Protein AF-A0A9E6CMD6-F1 (afdb_monomer_lite)

Foldseek 3Di:
DQQVVNVVCVLVVQPLVDLPQVRLVVLLVSLVDPVNVVNCVVCVVCLQVSLQSNLSSLVSNLLVCLQVVHLSLVSLVRSLVSVVSHPPPPCVLVNLLSQLVNCLSVLVLVSLVVSLVVRPPPLSNQLSVLSNVVCVVPVHDDSVVSNVVD

pLDDT: mean 83.86, std 14.95, range [46.28, 98.19]

Structure (mmCIF, N/CA/C/O backbone):
data_AF-A0A9E6CMD6-F1
#
_entry.id   AF-A0A9E6CMD6-F1
#
loop_
_atom_site.group_PDB
_atom_site.id
_atom_site.type_symbol
_atom_site.label_atom_id
_atom_site.label_alt_id
_atom_site.label_comp_id
_atom_site.label_asym_id
_atom_site.label_entity_id
_atom_site.label_seq_id
_atom_site.pdbx_PDB_ins_code
_atom_site.Cartn_x
_atom_site.Cartn_y
_atom_site.Cartn_z
_atom_site.occupancy
_atom_site.B_iso_or_equiv
_atom_site.auth_seq_id
_atom_site.auth_comp_id
_atom_site.auth_asym_id
_atom_site.auth_atom_id
_atom_site.pdbx_PDB_model_num
ATOM 1 N N . MET A 1 1 ? 22.530 8.173 -22.043 1.00 46.28 1 MET A N 1
ATOM 2 C CA . MET A 1 1 ? 21.559 7.075 -22.206 1.00 46.28 1 MET A CA 1
ATOM 3 C C . MET A 1 1 ? 21.656 6.329 -20.894 1.00 46.28 1 MET A C 1
ATOM 5 O O . MET A 1 1 ? 22.757 5.890 -20.611 1.00 46.28 1 MET A O 1
ATOM 9 N N . ILE A 1 2 ? 20.627 6.372 -20.044 1.00 48.72 2 ILE A N 1
ATOM 10 C CA . ILE A 1 2 ? 20.671 5.665 -18.755 1.00 48.72 2 ILE A CA 1
ATOM 11 C C . ILE A 1 2 ? 20.508 4.181 -19.099 1.00 48.72 2 ILE A C 1
ATOM 13 O O . ILE A 1 2 ? 19.522 3.822 -19.742 1.00 48.72 2 ILE A O 1
ATOM 17 N N . ASP A 1 3 ? 21.514 3.367 -18.791 1.00 55.25 3 ASP A N 1
ATOM 18 C CA . ASP A 1 3 ? 21.462 1.903 -18.929 1.00 55.25 3 ASP A CA 1
ATOM 19 C C . ASP A 1 3 ? 20.445 1.345 -17.912 1.00 55.25 3 ASP A C 1
ATOM 21 O O . ASP A 1 3 ? 20.311 1.889 -16.817 1.00 55.25 3 ASP A O 1
ATOM 25 N N . ALA A 1 4 ? 19.732 0.266 -18.241 1.00 52.03 4 ALA A N 1
ATOM 26 C CA . ALA A 1 4 ? 18.812 -0.432 -17.339 1.00 52.03 4 ALA A CA 1
ATOM 27 C C . ALA A 1 4 ? 19.456 -0.790 -15.982 1.00 52.03 4 ALA A C 1
ATOM 29 O O . ALA A 1 4 ? 18.789 -0.751 -14.950 1.00 52.03 4 ALA A O 1
ATOM 30 N N . ARG A 1 5 ? 20.770 -1.060 -15.954 1.00 50.34 5 ARG A N 1
ATOM 31 C CA . ARG A 1 5 ? 21.523 -1.269 -14.700 1.00 50.34 5 ARG A CA 1
ATOM 32 C C . ARG A 1 5 ? 21.722 0.006 -13.890 1.00 50.34 5 ARG A C 1
ATOM 34 O O . ARG A 1 5 ? 21.681 -0.034 -12.668 1.00 50.34 5 ARG A O 1
ATOM 41 N N . GLU A 1 6 ? 21.936 1.129 -14.564 1.00 56.19 6 GLU A N 1
ATOM 42 C CA . GLU A 1 6 ? 22.055 2.442 -13.931 1.00 56.19 6 GLU A CA 1
ATOM 43 C C . GLU A 1 6 ? 20.677 2.894 -13.405 1.00 56.19 6 GLU A C 1
ATOM 45 O O . GLU A 1 6 ? 20.582 3.443 -12.312 1.00 56.19 6 GLU A O 1
ATOM 50 N N . PHE A 1 7 ? 19.597 2.548 -14.116 1.00 59.50 7 PHE A N 1
ATOM 51 C CA . PHE A 1 7 ? 18.202 2.716 -13.695 1.00 59.50 7 PHE A CA 1
ATOM 52 C C . PHE A 1 7 ? 17.863 1.914 -12.430 1.00 59.50 7 PHE A C 1
ATOM 54 O O . PHE A 1 7 ? 17.433 2.516 -11.449 1.00 59.50 7 PHE A O 1
ATOM 61 N N . LEU A 1 8 ? 18.122 0.600 -12.409 1.00 57.03 8 LEU A N 1
ATOM 62 C CA . LEU A 1 8 ? 17.928 -0.220 -11.207 1.00 57.03 8 LEU A CA 1
ATOM 63 C C . LEU A 1 8 ? 18.834 0.238 -10.066 1.00 57.03 8 LEU A C 1
ATOM 65 O O . LEU A 1 8 ? 18.392 0.273 -8.934 1.00 57.03 8 LEU A O 1
ATOM 69 N N . SER A 1 9 ? 20.054 0.705 -10.351 1.00 55.38 9 SER A N 1
ATOM 70 C CA . SER A 1 9 ? 20.913 1.272 -9.308 1.00 55.38 9 SER A CA 1
ATOM 71 C C . SER A 1 9 ? 20.381 2.583 -8.729 1.00 55.38 9 SER A C 1
ATOM 73 O O . SER A 1 9 ? 20.653 2.867 -7.576 1.00 55.38 9 SER A O 1
ATOM 75 N N . VAL A 1 10 ? 19.624 3.387 -9.485 1.00 53.81 10 VAL A N 1
ATOM 76 C CA . VAL A 1 10 ? 18.964 4.600 -8.966 1.00 53.81 10 VAL A CA 1
ATOM 77 C C . VAL A 1 10 ? 17.711 4.237 -8.171 1.00 53.81 10 VAL A C 1
ATOM 79 O O . VAL A 1 10 ? 17.443 4.880 -7.163 1.00 53.81 10 VAL A O 1
ATOM 82 N N . VAL A 1 11 ? 16.984 3.202 -8.595 1.00 52.88 11 VAL A N 1
ATOM 83 C CA . VAL A 1 11 ? 15.834 2.621 -7.882 1.00 52.88 11 VAL A CA 1
ATOM 84 C C . VAL A 1 11 ? 16.278 1.928 -6.580 1.00 52.88 11 VAL A C 1
ATOM 86 O O . VAL A 1 11 ? 15.617 2.088 -5.567 1.00 52.88 11 VAL A O 1
ATOM 89 N N . ASP A 1 12 ? 17.424 1.246 -6.570 1.00 54.47 12 ASP A N 1
ATOM 90 C CA . ASP A 1 12 ? 18.014 0.598 -5.388 1.00 54.47 12 ASP A CA 1
ATOM 91 C C . ASP A 1 12 ? 18.768 1.586 -4.479 1.00 54.47 12 ASP A C 1
ATOM 93 O O . ASP A 1 12 ? 18.795 1.407 -3.262 1.00 54.47 12 ASP A O 1
ATOM 97 N N . ALA A 1 13 ? 19.429 2.611 -5.041 1.00 48.00 13 ALA A N 1
ATOM 98 C CA . ALA A 1 13 ? 20.210 3.590 -4.269 1.00 48.00 13 ALA A CA 1
ATOM 99 C C . ALA A 1 13 ? 19.372 4.751 -3.727 1.00 48.00 13 ALA A C 1
ATOM 101 O O . ALA A 1 13 ? 19.800 5.418 -2.784 1.00 48.00 13 ALA A O 1
ATOM 102 N N . GLN A 1 14 ? 18.205 5.026 -4.311 1.00 50.31 14 GLN A N 1
ATOM 103 C CA . GLN A 1 14 ? 17.169 5.765 -3.604 1.00 50.31 14 GLN A CA 1
ATOM 104 C C . GLN A 1 14 ? 16.533 4.759 -2.661 1.00 50.31 14 GLN A C 1
ATOM 106 O O . GLN A 1 14 ? 16.028 3.743 -3.107 1.00 50.31 14 GLN A O 1
ATOM 111 N N . GLU A 1 15 ? 16.600 4.995 -1.358 1.00 49.00 15 GLU A N 1
ATOM 112 C CA . GLU A 1 15 ? 15.961 4.139 -0.366 1.00 49.00 15 GLU A CA 1
ATOM 113 C C . GLU A 1 15 ? 14.436 4.162 -0.597 1.00 49.00 15 GLU A C 1
ATOM 115 O O . GLU A 1 15 ? 13.708 4.922 0.029 1.00 49.00 15 GLU A O 1
ATOM 120 N N . ILE A 1 16 ? 13.913 3.356 -1.530 1.00 52.09 16 ILE A N 1
ATOM 121 C CA . ILE A 1 16 ? 12.465 3.224 -1.789 1.00 52.09 16 ILE A CA 1
ATOM 122 C C . ILE A 1 16 ? 11.771 2.633 -0.552 1.00 52.09 16 ILE A C 1
ATOM 124 O O . ILE A 1 16 ? 10.575 2.831 -0.343 1.00 52.09 16 ILE A O 1
ATOM 128 N N . SER A 1 17 ? 12.545 1.970 0.312 1.00 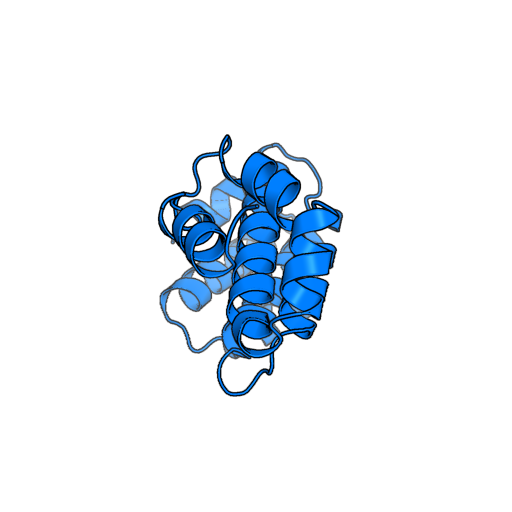48.09 17 SER A N 1
ATOM 129 C CA . SER A 1 17 ? 12.136 1.540 1.644 1.00 48.09 17 SER A CA 1
ATOM 130 C C . SER A 1 17 ? 12.091 2.659 2.688 1.00 48.09 17 SER A C 1
ATOM 132 O O 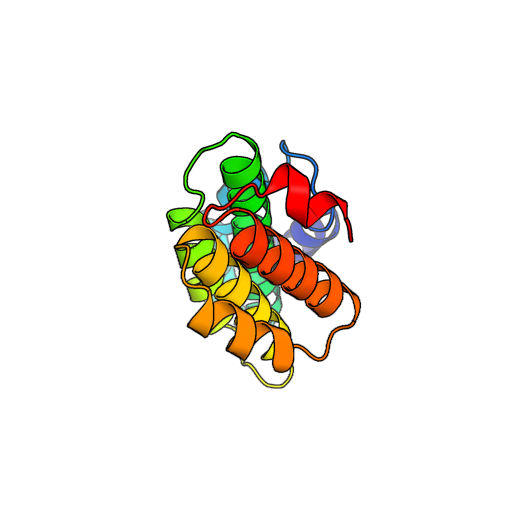. SER A 1 17 ? 11.597 2.393 3.783 1.00 48.09 17 SER A O 1
ATOM 134 N N . ASP A 1 18 ? 12.621 3.856 2.412 1.00 49.22 18 ASP A N 1
ATOM 135 C CA . ASP A 1 18 ? 12.544 4.979 3.343 1.00 49.22 18 ASP A CA 1
ATOM 136 C C . ASP A 1 18 ? 11.164 5.653 3.218 1.00 49.22 18 ASP A C 1
ATOM 138 O O . ASP A 1 18 ? 10.826 6.210 2.166 1.00 49.22 18 ASP A O 1
ATOM 142 N N . PRO A 1 19 ? 10.325 5.596 4.269 1.00 51.34 19 PRO A N 1
ATOM 143 C CA . PRO A 1 19 ? 9.022 6.248 4.286 1.00 51.34 19 PRO A CA 1
ATOM 144 C C . PRO A 1 19 ? 9.116 7.782 4.335 1.00 51.34 19 PRO A C 1
ATOM 146 O O . PRO A 1 19 ? 8.080 8.446 4.460 1.00 51.34 19 PRO A O 1
ATOM 149 N N . GLU A 1 20 ? 10.315 8.377 4.283 1.00 58.50 20 GLU A N 1
ATOM 150 C CA . GLU A 1 20 ? 10.465 9.825 4.222 1.00 58.50 20 GLU A CA 1
ATOM 151 C C . GLU A 1 20 ? 9.638 10.438 3.079 1.00 58.50 20 GLU A C 1
ATOM 153 O O . GLU A 1 20 ? 9.869 10.242 1.883 1.00 58.50 20 GLU A O 1
ATOM 158 N N . ARG A 1 21 ? 8.671 11.266 3.498 1.00 53.94 21 ARG A N 1
ATOM 159 C CA . ARG A 1 21 ? 7.627 11.932 2.697 1.00 53.94 21 ARG A CA 1
ATOM 160 C C . ARG A 1 21 ? 8.118 12.556 1.387 1.00 53.94 21 ARG A C 1
ATOM 162 O O . ARG A 1 21 ? 7.355 12.691 0.440 1.00 53.94 21 ARG A O 1
ATOM 169 N N . SER A 1 22 ? 9.380 12.983 1.336 1.00 58.78 22 SER A N 1
ATOM 170 C CA . SER A 1 22 ? 9.943 13.688 0.182 1.00 58.78 22 SER A CA 1
ATOM 171 C C . SER A 1 22 ? 10.427 12.771 -0.945 1.00 58.78 22 SER A C 1
ATOM 173 O O . SER A 1 22 ? 10.701 13.273 -2.040 1.00 58.78 22 SER A O 1
ATOM 175 N N . LEU A 1 23 ? 10.547 11.464 -0.691 1.00 68.38 23 LEU A N 1
ATOM 176 C CA . LEU A 1 23 ? 11.095 10.497 -1.640 1.00 68.38 23 LEU A CA 1
ATOM 177 C C . LEU A 1 23 ? 9.996 9.754 -2.403 1.00 68.38 23 LEU A C 1
ATOM 179 O O . LEU A 1 23 ? 10.110 9.646 -3.616 1.00 68.38 23 LEU A O 1
ATOM 183 N N . ALA A 1 24 ? 8.888 9.360 -1.763 1.00 76.56 24 ALA A N 1
ATOM 184 C CA . ALA A 1 24 ? 7.805 8.610 -2.420 1.00 76.56 24 ALA A CA 1
ATOM 185 C C . ALA A 1 24 ? 7.255 9.312 -3.682 1.00 76.56 24 ALA A C 1
ATOM 187 O O . ALA A 1 24 ? 7.288 8.744 -4.773 1.00 76.56 24 ALA A O 1
ATOM 188 N N . SER A 1 25 ? 6.850 10.581 -3.566 1.00 80.06 25 SER A N 1
ATOM 189 C CA . SER A 1 25 ? 6.393 11.397 -4.703 1.00 80.06 25 SER A CA 1
ATOM 190 C C . SER A 1 25 ? 7.447 11.540 -5.817 1.00 80.06 25 SER A C 1
ATOM 192 O O . SER A 1 25 ? 7.113 11.453 -7.000 1.00 80.06 25 SER A O 1
ATOM 194 N N . LYS A 1 26 ? 8.731 11.716 -5.468 1.00 79.19 26 LYS A N 1
ATOM 195 C CA . LYS A 1 26 ? 9.825 11.800 -6.458 1.00 79.19 26 LYS A CA 1
ATOM 196 C C . LYS A 1 26 ? 10.059 10.460 -7.151 1.00 79.19 26 LYS A C 1
ATOM 198 O O . LYS A 1 26 ? 10.276 10.426 -8.359 1.00 79.19 26 LYS A O 1
ATOM 203 N N . ASN A 1 27 ? 9.976 9.363 -6.405 1.00 80.25 27 ASN A N 1
ATOM 204 C CA . ASN A 1 27 ? 10.118 8.012 -6.932 1.00 80.25 27 ASN A CA 1
ATOM 205 C C . ASN A 1 27 ? 8.989 7.717 -7.925 1.00 80.25 27 ASN A C 1
ATOM 207 O O . ASN A 1 27 ? 9.257 7.211 -9.011 1.00 80.25 27 ASN A O 1
ATOM 211 N N . ILE A 1 28 ? 7.748 8.115 -7.619 1.00 86.81 28 ILE A N 1
ATOM 212 C CA . ILE A 1 28 ? 6.617 8.007 -8.555 1.00 86.81 28 ILE A CA 1
ATOM 213 C C . ILE A 1 28 ? 6.892 8.812 -9.833 1.00 86.81 28 ILE A C 1
ATOM 215 O O . ILE A 1 28 ? 6.704 8.288 -10.932 1.00 86.81 28 ILE A O 1
ATOM 219 N N . GLU A 1 29 ? 7.368 10.057 -9.726 1.00 86.00 29 GLU A N 1
ATOM 220 C CA . GLU A 1 29 ? 7.702 10.892 -10.893 1.00 86.00 29 GLU A CA 1
ATOM 221 C C . GLU A 1 29 ? 8.756 10.224 -11.793 1.00 86.00 29 GLU A C 1
ATOM 223 O O . GLU A 1 29 ? 8.601 10.173 -13.017 1.00 86.00 29 GLU A O 1
ATOM 228 N N . VAL A 1 30 ? 9.808 9.662 -11.192 1.00 83.50 30 VAL A N 1
ATOM 229 C CA . VAL A 1 30 ? 10.859 8.937 -11.920 1.00 83.50 30 VAL A CA 1
ATOM 230 C C . VAL A 1 30 ? 10.295 7.674 -12.571 1.00 83.50 30 VAL A C 1
ATOM 232 O O . VAL A 1 30 ? 10.460 7.484 -13.776 1.00 83.50 30 VAL A O 1
ATOM 235 N N . LEU A 1 31 ? 9.595 6.829 -11.813 1.00 84.00 31 LEU A N 1
ATOM 236 C CA . LEU A 1 31 ? 9.101 5.525 -12.270 1.00 84.00 31 LEU A CA 1
ATOM 237 C C . LEU A 1 31 ? 7.991 5.640 -13.324 1.00 84.00 31 LEU A C 1
ATOM 239 O O . LEU A 1 31 ? 7.835 4.762 -14.175 1.00 84.00 31 LEU A O 1
ATOM 243 N N . THR A 1 32 ? 7.224 6.727 -13.317 1.00 87.44 32 THR A N 1
ATOM 244 C CA . THR A 1 32 ? 6.169 6.967 -14.314 1.00 87.44 32 THR A CA 1
ATOM 245 C C . THR A 1 32 ? 6.666 7.703 -15.560 1.00 87.44 32 THR A C 1
ATOM 247 O O . THR A 1 32 ? 5.912 7.818 -16.534 1.00 87.44 32 THR A O 1
ATOM 250 N N . ASN A 1 33 ? 7.932 8.140 -15.577 1.00 87.44 33 ASN A N 1
ATOM 251 C CA . ASN A 1 33 ? 8.546 8.816 -16.713 1.00 87.44 33 ASN A CA 1
ATOM 252 C C . ASN A 1 33 ? 8.504 7.951 -17.984 1.00 87.44 33 ASN A C 1
ATOM 254 O O . ASN A 1 33 ? 8.813 6.759 -17.963 1.00 87.44 33 ASN A O 1
ATOM 258 N N . THR A 1 34 ? 8.197 8.566 -19.127 1.00 85.12 34 THR A N 1
ATOM 259 C CA . THR A 1 34 ? 8.110 7.870 -20.420 1.00 85.12 34 THR A CA 1
ATOM 260 C C . THR A 1 34 ? 9.378 7.091 -20.762 1.00 85.12 34 THR A C 1
ATOM 262 O O . THR A 1 34 ? 9.281 5.953 -21.208 1.00 85.12 34 THR A O 1
ATOM 265 N N . LYS A 1 35 ? 10.566 7.645 -20.487 1.00 81.44 35 LYS A N 1
ATOM 266 C CA . LYS A 1 35 ? 11.838 6.959 -20.769 1.00 81.44 35 LYS A CA 1
ATOM 267 C C . LYS A 1 35 ? 12.004 5.691 -19.939 1.00 81.44 35 LYS A C 1
ATOM 269 O O . LYS A 1 35 ? 12.571 4.720 -20.420 1.00 81.44 35 LYS A O 1
ATOM 274 N N . VAL A 1 36 ? 11.501 5.691 -18.707 1.00 78.69 36 VAL A N 1
ATOM 275 C CA . VAL A 1 36 ? 11.528 4.507 -17.843 1.00 78.69 36 VAL A CA 1
ATOM 276 C C . VAL A 1 36 ? 10.606 3.426 -18.399 1.00 78.69 36 VAL A C 1
ATOM 278 O O . VAL A 1 36 ? 11.015 2.274 -18.512 1.00 78.69 36 VAL A O 1
ATOM 281 N N . LYS A 1 37 ? 9.407 3.799 -18.856 1.00 80.62 37 LYS A N 1
ATOM 282 C CA . LYS A 1 37 ? 8.483 2.864 -19.519 1.00 80.62 37 LYS A CA 1
ATOM 283 C C . LYS A 1 37 ? 9.055 2.295 -20.824 1.00 80.62 37 LYS A C 1
ATOM 285 O O . LYS A 1 37 ? 8.848 1.124 -21.121 1.00 80.62 37 LYS A O 1
ATOM 290 N N . GLU A 1 38 ? 9.798 3.096 -21.587 1.00 82.19 38 GLU A N 1
ATOM 291 C CA . GLU A 1 38 ? 10.507 2.645 -22.795 1.00 82.19 38 GLU A CA 1
ATOM 292 C C . GLU A 1 38 ? 11.631 1.645 -22.470 1.00 82.19 38 GLU A C 1
ATOM 294 O O . GLU A 1 38 ? 11.791 0.641 -23.171 1.00 82.19 38 GLU A O 1
ATOM 299 N N . VAL A 1 39 ? 12.386 1.890 -21.391 1.00 78.94 39 VAL A N 1
ATOM 300 C CA . VAL A 1 39 ? 13.416 0.963 -20.895 1.00 78.94 39 VAL A CA 1
ATOM 301 C C . VAL A 1 39 ? 12.778 -0.345 -20.437 1.00 78.94 39 VAL A C 1
ATOM 303 O O . VAL A 1 39 ? 13.237 -1.403 -20.861 1.00 78.94 39 VAL A O 1
ATOM 306 N N . LEU A 1 40 ? 11.693 -0.288 -19.663 1.00 83.69 40 LEU A N 1
ATOM 307 C CA . LEU A 1 40 ? 10.934 -1.464 -19.230 1.00 83.69 40 LEU A CA 1
ATOM 308 C C . LEU A 1 40 ? 10.451 -2.305 -20.418 1.00 83.69 40 LEU A C 1
ATOM 310 O O . LEU A 1 40 ? 10.644 -3.517 -20.445 1.00 83.69 40 LEU A O 1
ATOM 314 N N . ALA A 1 41 ? 9.876 -1.661 -21.438 1.00 84.69 41 ALA A N 1
ATOM 315 C CA . ALA A 1 41 ? 9.405 -2.346 -22.642 1.00 84.69 41 ALA A CA 1
ATOM 316 C C . ALA A 1 41 ? 10.532 -3.069 -23.404 1.00 84.69 41 ALA A C 1
ATOM 318 O O . ALA A 1 41 ? 10.269 -4.027 -24.130 1.00 84.69 41 ALA A O 1
ATOM 319 N N . SER A 1 42 ? 11.776 -2.611 -23.242 1.00 84.38 42 SER A N 1
ATOM 320 C CA . SER A 1 42 ? 12.959 -3.181 -23.893 1.00 84.38 42 SER A CA 1
ATOM 321 C C . SER A 1 42 ? 13.703 -4.211 -23.029 1.00 84.38 42 SER A C 1
ATOM 323 O O . SER A 1 42 ? 14.566 -4.902 -23.562 1.00 84.38 42 SER A O 1
ATOM 325 N N . ASN A 1 43 ? 13.389 -4.311 -21.730 1.00 83.56 43 ASN A N 1
ATOM 326 C CA . ASN A 1 43 ? 14.061 -5.178 -20.751 1.00 83.56 43 ASN A CA 1
ATOM 327 C C . ASN A 1 43 ? 13.006 -5.881 -19.866 1.00 83.56 43 ASN A C 1
ATOM 329 O O . ASN A 1 43 ? 12.864 -5.549 -18.689 1.00 83.56 43 ASN A O 1
ATOM 333 N N . PRO A 1 44 ? 12.205 -6.811 -20.415 1.00 84.19 44 PRO A N 1
ATOM 334 C CA . PRO A 1 44 ? 11.102 -7.445 -19.686 1.00 84.19 44 PRO A CA 1
ATOM 335 C C . PRO A 1 44 ? 11.545 -8.222 -18.437 1.00 84.19 44 PRO A C 1
ATOM 337 O O . PRO A 1 44 ? 10.739 -8.446 -17.540 1.00 84.19 44 PRO A O 1
ATOM 340 N N . GLU A 1 45 ? 12.815 -8.616 -18.346 1.00 82.75 45 GLU A N 1
ATOM 341 C CA . GLU A 1 45 ? 13.396 -9.258 -17.168 1.00 82.75 45 GLU A CA 1
ATOM 342 C C . GLU A 1 45 ? 13.418 -8.361 -15.921 1.00 82.75 45 GLU A C 1
ATOM 344 O O . GLU A 1 45 ? 13.500 -8.886 -14.817 1.00 82.75 45 GLU A O 1
ATOM 349 N N . THR A 1 46 ? 13.310 -7.035 -16.077 1.00 82.50 46 THR A N 1
ATOM 350 C CA . THR A 1 46 ? 13.242 -6.076 -14.958 1.00 82.50 46 THR A CA 1
ATOM 351 C C . THR A 1 46 ? 11.807 -5.690 -14.595 1.00 82.50 46 THR A C 1
ATOM 353 O O . THR A 1 46 ? 11.585 -4.818 -13.752 1.00 82.50 46 THR A O 1
ATOM 356 N N . ALA A 1 47 ? 10.810 -6.323 -15.228 1.00 84.75 47 ALA A N 1
ATOM 357 C CA . ALA A 1 47 ? 9.407 -5.971 -15.043 1.00 84.75 47 ALA A CA 1
ATOM 358 C C . ALA A 1 47 ? 8.938 -6.139 -13.601 1.00 84.75 47 ALA A C 1
ATOM 360 O O . ALA A 1 47 ? 8.246 -5.261 -13.090 1.00 84.75 47 ALA A O 1
ATOM 361 N N . TRP A 1 48 ? 9.339 -7.227 -12.942 1.00 86.88 48 TRP A N 1
ATOM 362 C CA . TRP A 1 48 ? 8.971 -7.455 -11.548 1.00 86.88 48 TRP A CA 1
ATOM 363 C C . TRP A 1 48 ? 9.524 -6.344 -10.642 1.00 86.88 48 TRP A C 1
ATOM 365 O O . TRP A 1 48 ? 8.741 -5.705 -9.942 1.00 86.88 48 TRP A O 1
ATOM 375 N N . ASP A 1 49 ? 10.824 -6.028 -10.736 1.00 83.56 49 ASP A N 1
ATOM 376 C CA . ASP A 1 49 ? 11.463 -4.988 -9.910 1.00 83.56 49 ASP A CA 1
ATOM 377 C C . ASP A 1 49 ? 10.784 -3.630 -10.108 1.00 83.56 49 ASP A C 1
ATOM 379 O O . ASP A 1 49 ? 10.441 -2.942 -9.148 1.00 83.56 49 ASP A O 1
ATOM 383 N N . TYR A 1 50 ? 10.510 -3.269 -11.365 1.00 86.81 50 TYR A N 1
ATOM 384 C CA . TYR A 1 50 ? 9.816 -2.031 -11.700 1.00 86.81 50 TYR A CA 1
ATOM 385 C C . TYR A 1 50 ? 8.431 -1.934 -11.051 1.00 86.81 50 TYR A C 1
ATOM 387 O O . TYR A 1 50 ? 8.111 -0.927 -10.411 1.00 86.81 50 TYR A O 1
ATOM 395 N N . TRP A 1 51 ? 7.593 -2.957 -11.241 1.00 89.69 51 TRP A N 1
ATOM 396 C CA . TRP A 1 51 ? 6.219 -2.948 -10.744 1.00 89.69 51 TRP A CA 1
ATOM 397 C C . TRP A 1 51 ? 6.169 -2.994 -9.219 1.00 89.69 51 TRP A C 1
ATOM 399 O O . TRP A 1 51 ? 5.347 -2.292 -8.624 1.00 89.69 51 TRP A O 1
ATOM 409 N N . ASN A 1 52 ? 7.087 -3.732 -8.595 1.00 87.31 52 ASN A N 1
ATOM 410 C CA . ASN A 1 52 ? 7.247 -3.770 -7.148 1.00 87.31 52 ASN A CA 1
ATOM 411 C C . ASN A 1 52 ? 7.637 -2.390 -6.594 1.00 87.31 52 ASN A C 1
ATOM 413 O O . ASN A 1 52 ? 6.944 -1.845 -5.731 1.00 87.31 52 ASN A O 1
ATOM 417 N N . SER A 1 53 ? 8.676 -1.757 -7.149 1.00 86.75 53 SER A N 1
ATOM 418 C CA . SER A 1 53 ? 9.104 -0.413 -6.739 1.00 86.75 53 SER A CA 1
ATOM 419 C C . SER A 1 53 ? 8.016 0.641 -6.939 1.00 86.75 53 SER A C 1
ATOM 421 O O . SER A 1 53 ? 7.810 1.489 -6.069 1.00 86.75 53 SER A O 1
ATOM 423 N N . LEU A 1 54 ? 7.292 0.590 -8.063 1.00 89.88 54 LEU A N 1
ATOM 424 C CA . LEU A 1 54 ? 6.194 1.516 -8.333 1.00 89.88 54 LEU A CA 1
ATOM 425 C C . LEU A 1 54 ? 5.044 1.312 -7.344 1.00 89.88 54 LEU A C 1
ATOM 427 O O . LEU A 1 54 ? 4.534 2.288 -6.795 1.00 89.88 54 LEU A O 1
ATOM 431 N N . SER A 1 55 ? 4.667 0.059 -7.083 1.00 92.75 55 SER A N 1
ATOM 432 C CA . SER A 1 55 ? 3.632 -0.277 -6.106 1.00 92.75 55 SER A CA 1
ATOM 433 C C . SER A 1 55 ? 3.987 0.231 -4.707 1.00 92.75 55 SER A C 1
ATOM 435 O O . SER A 1 55 ? 3.158 0.873 -4.059 1.00 92.75 55 SER A O 1
ATOM 437 N N . LEU A 1 56 ? 5.232 0.027 -4.269 1.00 90.06 56 LEU A N 1
ATOM 438 C CA . LEU A 1 56 ? 5.712 0.481 -2.966 1.00 90.06 56 LEU A CA 1
ATOM 439 C C . LEU A 1 56 ? 5.733 2.013 -2.856 1.00 90.06 56 LEU A C 1
ATOM 441 O O . LEU A 1 56 ? 5.240 2.565 -1.872 1.00 90.06 56 LEU A O 1
ATOM 445 N N . ALA A 1 57 ? 6.233 2.713 -3.878 1.00 89.50 57 ALA A N 1
ATOM 446 C CA . ALA A 1 57 ? 6.266 4.176 -3.889 1.00 89.50 57 ALA A CA 1
ATOM 447 C C . ALA A 1 57 ? 4.852 4.787 -3.843 1.00 89.50 57 ALA A C 1
ATOM 449 O O . ALA A 1 57 ? 4.598 5.704 -3.059 1.00 89.50 57 ALA A O 1
ATOM 450 N N . LEU A 1 58 ? 3.916 4.240 -4.628 1.00 94.19 58 LEU A N 1
ATOM 451 C CA . LEU A 1 58 ? 2.503 4.634 -4.613 1.00 94.19 58 LEU A CA 1
ATOM 452 C C . LEU A 1 58 ? 1.848 4.351 -3.259 1.00 94.19 58 LEU A C 1
ATOM 454 O O . LEU A 1 58 ? 1.076 5.171 -2.762 1.00 94.19 58 LEU A O 1
ATOM 458 N N . PHE A 1 59 ? 2.176 3.220 -2.632 1.00 93.94 59 PHE A N 1
ATOM 459 C CA . PHE A 1 59 ? 1.675 2.901 -1.302 1.00 93.94 59 PHE A CA 1
ATOM 460 C C . PHE A 1 59 ? 2.172 3.891 -0.248 1.00 93.94 59 PHE A C 1
ATOM 462 O O . PHE A 1 59 ? 1.355 4.410 0.509 1.00 93.94 59 PHE A O 1
ATOM 469 N N . HIS A 1 60 ? 3.468 4.209 -0.214 1.00 90.88 60 HIS A N 1
ATOM 470 C CA . HIS A 1 60 ? 4.015 5.193 0.727 1.00 90.88 60 HIS A CA 1
ATOM 471 C C . HIS A 1 60 ? 3.379 6.579 0.551 1.00 90.88 60 HIS A C 1
ATOM 473 O O . HIS A 1 60 ? 3.015 7.220 1.539 1.00 90.88 60 HIS A O 1
ATOM 479 N N . GLU A 1 61 ? 3.159 7.018 -0.691 1.00 91.56 61 GLU A N 1
ATOM 480 C CA . GLU A 1 61 ? 2.425 8.258 -0.967 1.00 91.56 61 GLU A CA 1
ATOM 481 C C . GLU A 1 61 ? 0.971 8.178 -0.469 1.00 91.56 61 GLU A C 1
ATOM 483 O O . GLU A 1 61 ? 0.449 9.125 0.123 1.00 91.56 61 GLU A O 1
ATOM 488 N N . ALA A 1 62 ? 0.312 7.028 -0.617 1.00 93.38 62 ALA A N 1
ATOM 489 C CA . ALA A 1 62 ? -1.025 6.836 -0.073 1.00 93.38 62 ALA A CA 1
ATOM 490 C C . ALA A 1 62 ? -1.058 6.894 1.460 1.00 93.38 62 ALA A C 1
ATOM 492 O O . ALA A 1 62 ? -1.940 7.539 2.033 1.00 93.38 62 ALA A O 1
ATOM 493 N N . GLN A 1 63 ? -0.097 6.251 2.131 1.00 91.25 63 GLN A N 1
ATOM 494 C CA . GLN A 1 63 ? 0.053 6.316 3.585 1.00 91.25 63 GLN A CA 1
ATOM 495 C C . GLN A 1 63 ? 0.247 7.762 4.040 1.00 91.25 63 GLN A C 1
ATOM 497 O O . GLN A 1 63 ? -0.395 8.191 4.998 1.00 91.25 63 GLN A O 1
ATOM 502 N N . HIS A 1 64 ? 1.077 8.526 3.330 1.00 89.25 64 HIS A N 1
ATOM 503 C CA . HIS A 1 64 ? 1.280 9.941 3.599 1.00 89.25 64 HIS A CA 1
ATOM 504 C C . HIS A 1 64 ? -0.034 10.729 3.516 1.00 89.25 64 HIS A C 1
ATOM 506 O O . HIS A 1 64 ? -0.415 11.403 4.474 1.00 89.25 64 HIS A O 1
ATOM 512 N N . GLN A 1 65 ? -0.782 10.577 2.422 1.00 91.56 65 GLN A N 1
ATOM 513 C CA . GLN A 1 65 ? -2.069 11.254 2.248 1.00 91.56 65 GLN A CA 1
ATOM 514 C C . GLN A 1 65 ? -3.083 10.872 3.333 1.00 91.56 65 GLN A C 1
ATOM 516 O O . GLN A 1 65 ? -3.783 11.746 3.847 1.00 91.56 65 GLN A O 1
ATOM 521 N N . LEU A 1 66 ? -3.135 9.594 3.722 1.00 90.62 66 LEU A N 1
ATOM 522 C CA . LEU A 1 66 ? -3.981 9.117 4.821 1.00 90.62 66 LEU A CA 1
ATOM 523 C C . LEU A 1 66 ? -3.593 9.748 6.163 1.00 90.62 66 LEU A C 1
ATOM 525 O O . LEU A 1 66 ? -4.470 10.093 6.955 1.00 90.62 66 LEU A O 1
ATOM 529 N N . GLN A 1 67 ? -2.295 9.930 6.422 1.00 89.06 67 GLN A N 1
ATOM 530 C CA . GLN A 1 67 ? -1.819 10.612 7.626 1.00 89.06 67 GLN A CA 1
ATOM 531 C C . GLN A 1 67 ? -2.200 12.098 7.641 1.00 89.06 67 GLN A C 1
ATOM 533 O O . GLN A 1 67 ? -2.494 12.651 8.696 1.00 89.06 67 GLN A O 1
ATOM 538 N N . GLU A 1 68 ? -2.244 12.757 6.486 1.00 87.94 68 GLU A N 1
ATOM 539 C CA . GLU A 1 68 ? -2.651 14.165 6.380 1.00 87.94 68 GLU A CA 1
ATOM 540 C C . GLU A 1 68 ? -4.177 14.373 6.405 1.00 87.94 68 GLU A C 1
ATOM 542 O O . GLU A 1 68 ? -4.655 15.499 6.270 1.00 87.94 68 GLU A O 1
ATOM 547 N N . GLY A 1 69 ? -4.959 13.303 6.586 1.00 80.75 69 GLY A N 1
ATOM 548 C CA . GLY A 1 69 ? -6.423 13.353 6.584 1.00 80.75 69 GLY A CA 1
ATOM 549 C C . GLY A 1 69 ? -7.039 13.456 5.184 1.00 80.75 69 GLY A C 1
ATOM 550 O O . GLY A 1 69 ? -8.243 13.683 5.056 1.00 80.75 69 GLY A O 1
ATOM 551 N N . SER A 1 70 ? -6.233 13.275 4.134 1.00 80.69 70 SER A N 1
ATOM 552 C CA . SER A 1 70 ? -6.706 13.084 2.762 1.00 80.69 70 SER A CA 1
ATOM 553 C C . SER A 1 70 ? -7.081 11.618 2.525 1.00 80.69 70 SER A C 1
ATOM 555 O O . SER A 1 70 ? -6.741 10.733 3.306 1.00 80.69 70 SER A O 1
ATOM 557 N N . SER A 1 71 ? -7.823 11.326 1.450 1.00 79.06 71 SER A N 1
ATOM 558 C CA . SER A 1 71 ? -8.382 9.976 1.293 1.00 79.06 71 SER A CA 1
ATOM 559 C C . SER A 1 71 ? -7.335 8.899 0.969 1.00 79.06 71 SER A C 1
ATOM 561 O O . SER A 1 71 ? -7.589 7.739 1.273 1.00 79.06 71 SER A O 1
ATOM 563 N N . GLY A 1 72 ? -6.202 9.237 0.329 1.00 89.56 72 GLY A N 1
ATOM 564 C CA . GLY A 1 72 ? -5.158 8.289 -0.113 1.00 89.56 72 GLY A CA 1
ATOM 565 C C . GLY A 1 72 ? -5.628 7.172 -1.064 1.00 89.56 72 GLY A C 1
ATOM 566 O O . GLY A 1 72 ? -4.822 6.380 -1.544 1.00 89.56 72 GLY A O 1
ATOM 567 N N . LYS A 1 73 ? -6.932 7.095 -1.363 1.00 92.25 73 LYS A N 1
ATOM 568 C CA . LYS A 1 73 ? -7.579 5.978 -2.070 1.00 92.25 73 LYS A CA 1
ATOM 569 C C . LYS A 1 73 ? -7.119 5.855 -3.510 1.00 92.25 73 LYS A C 1
ATOM 571 O O . LYS A 1 73 ? -6.977 4.751 -4.010 1.00 92.25 73 LYS A O 1
ATOM 576 N N . GLU A 1 74 ? -6.904 6.984 -4.175 1.00 93.81 74 GLU A N 1
ATOM 577 C CA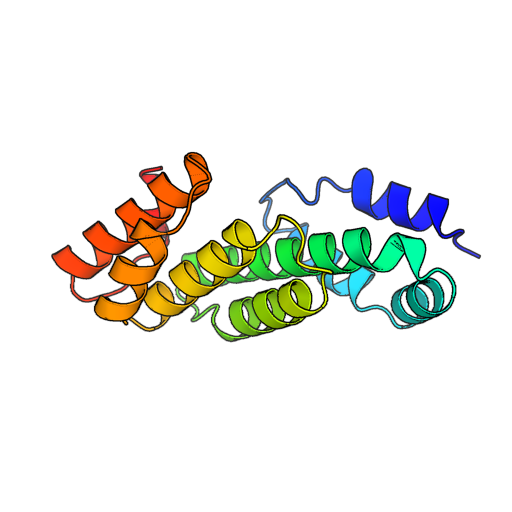 . GLU A 1 74 ? -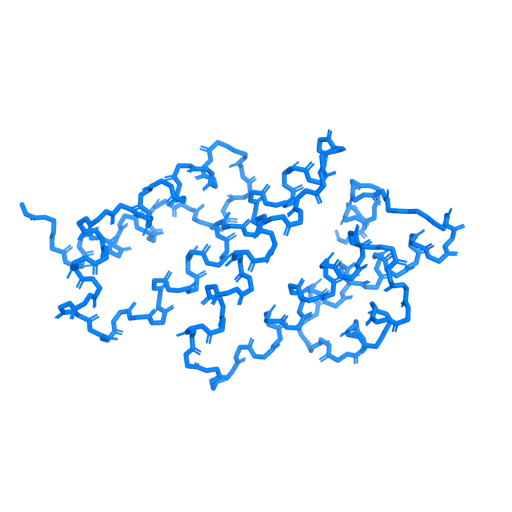6.432 6.983 -5.557 1.00 93.81 74 GLU A CA 1
ATOM 578 C C . GLU A 1 74 ? -5.024 6.388 -5.651 1.00 93.81 74 GLU A C 1
ATOM 580 O O . GLU A 1 74 ? -4.779 5.522 -6.485 1.00 93.81 74 GLU A O 1
ATOM 585 N N . MET A 1 75 ? -4.131 6.774 -4.738 1.00 94.94 75 MET A N 1
ATOM 586 C CA . MET A 1 75 ? -2.774 6.230 -4.682 1.00 94.94 75 MET A CA 1
ATOM 587 C C . MET A 1 75 ? -2.771 4.745 -4.296 1.00 94.94 75 MET A C 1
ATOM 589 O O . MET A 1 75 ? -2.047 3.967 -4.908 1.00 94.94 75 MET A O 1
ATOM 593 N N . LEU A 1 76 ? -3.639 4.314 -3.370 1.00 95.25 76 LEU A N 1
ATOM 594 C CA . LEU A 1 76 ? -3.838 2.887 -3.067 1.00 95.25 76 LEU A CA 1
ATOM 595 C C . LEU A 1 76 ? -4.337 2.092 -4.279 1.00 95.25 76 LEU A C 1
ATOM 597 O O . LEU A 1 76 ? -3.864 0.982 -4.520 1.00 95.25 76 LEU A O 1
ATOM 601 N N . ALA A 1 77 ? -5.271 2.647 -5.054 1.00 95.00 77 ALA A N 1
ATOM 602 C CA . ALA A 1 77 ? -5.771 2.006 -6.265 1.00 95.00 77 ALA A CA 1
ATOM 603 C C . ALA A 1 77 ? -4.663 1.849 -7.319 1.00 95.00 77 ALA A C 1
ATOM 605 O O . ALA A 1 77 ? -4.520 0.771 -7.892 1.00 95.00 77 ALA A O 1
ATOM 606 N N . GLN A 1 78 ? -3.837 2.881 -7.518 1.00 95.94 78 GLN A N 1
ATOM 607 C CA . GLN A 1 78 ? -2.680 2.807 -8.414 1.00 95.94 78 GLN A CA 1
ATOM 608 C C . GLN A 1 78 ? -1.625 1.812 -7.900 1.00 95.94 78 GLN A C 1
ATOM 610 O O . GLN A 1 78 ? -1.067 1.049 -8.686 1.00 95.94 78 GLN A O 1
ATOM 615 N N . ALA A 1 79 ? -1.372 1.766 -6.586 1.00 95.25 79 ALA A N 1
ATOM 616 C CA . ALA A 1 79 ? -0.448 0.804 -5.982 1.00 95.25 79 ALA A CA 1
ATOM 617 C C . ALA A 1 79 ? -0.900 -0.645 -6.220 1.00 95.25 79 ALA A C 1
ATOM 619 O O . ALA A 1 79 ? -0.075 -1.509 -6.524 1.00 95.25 79 ALA A O 1
ATOM 620 N N . LEU A 1 80 ? -2.210 -0.903 -6.119 1.00 94.56 80 LEU A N 1
ATOM 621 C CA . LEU A 1 80 ? -2.828 -2.198 -6.415 1.00 94.56 80 LEU A CA 1
ATOM 622 C C . LEU A 1 80 ? -2.743 -2.565 -7.898 1.00 94.56 80 LEU A C 1
ATOM 624 O O . LEU A 1 80 ? -2.489 -3.725 -8.222 1.00 94.56 80 LEU A O 1
ATOM 628 N N . GLU A 1 81 ? -2.955 -1.602 -8.794 1.00 94.31 81 GLU A N 1
ATOM 629 C CA . GLU A 1 81 ? -2.794 -1.809 -10.235 1.00 94.31 81 GLU A CA 1
ATOM 630 C C . GLU A 1 81 ? -1.345 -2.180 -10.569 1.00 94.31 81 GLU A C 1
ATOM 632 O O . GLU A 1 81 ? -1.114 -3.192 -11.228 1.00 94.31 81 GLU A O 1
ATOM 637 N N . ALA A 1 82 ? -0.368 -1.433 -10.045 1.00 92.88 82 ALA A N 1
ATOM 638 C CA . ALA A 1 82 ? 1.049 -1.750 -10.206 1.00 92.88 82 ALA A CA 1
ATOM 639 C C . ALA A 1 82 ? 1.380 -3.149 -9.661 1.00 92.88 82 ALA A C 1
ATOM 641 O O . ALA A 1 82 ? 1.978 -3.952 -10.370 1.00 92.88 82 ALA A O 1
ATOM 642 N N . ALA A 1 83 ? 0.900 -3.487 -8.459 1.00 92.19 83 ALA A N 1
ATOM 643 C CA . ALA A 1 83 ? 1.122 -4.806 -7.872 1.00 92.19 83 ALA A CA 1
ATOM 644 C C . ALA A 1 83 ? 0.508 -5.945 -8.702 1.00 92.19 83 ALA A C 1
ATOM 646 O O . ALA A 1 83 ? 1.066 -7.032 -8.773 1.00 92.19 83 ALA A O 1
ATOM 647 N N . SER A 1 84 ? -0.625 -5.699 -9.364 1.00 88.88 84 SER A N 1
ATOM 648 C CA . SER A 1 84 ? -1.297 -6.701 -10.204 1.00 88.88 84 SER A CA 1
ATOM 649 C C . SER A 1 84 ?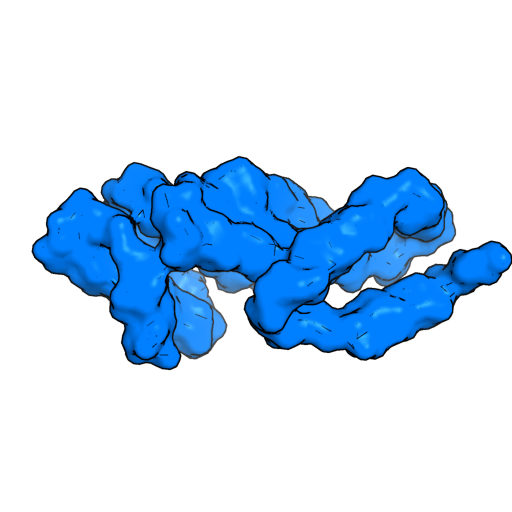 -0.563 -6.983 -11.520 1.00 88.88 84 SER A C 1
ATOM 651 O O . SER A 1 84 ? -0.894 -7.954 -12.195 1.00 88.88 84 SER A O 1
ATOM 653 N N . ASN A 1 85 ? 0.400 -6.136 -11.901 1.00 88.50 85 ASN A N 1
ATOM 654 C CA . ASN A 1 85 ? 1.272 -6.356 -13.057 1.00 88.50 85 ASN A CA 1
ATOM 655 C C . ASN A 1 85 ? 2.539 -7.160 -12.707 1.00 88.50 85 ASN A C 1
ATOM 657 O O . ASN A 1 85 ? 3.306 -7.501 -13.609 1.00 88.50 85 ASN A O 1
ATOM 661 N N . MET A 1 86 ? 2.771 -7.465 -11.425 1.00 85.94 86 MET A N 1
ATOM 662 C CA . MET A 1 86 ? 3.829 -8.383 -11.003 1.00 85.94 86 MET A CA 1
ATOM 663 C C . MET A 1 86 ? 3.408 -9.823 -11.324 1.00 85.94 86 MET A C 1
ATOM 665 O O . MET A 1 86 ? 2.240 -10.172 -11.160 1.00 85.94 86 MET A O 1
ATOM 669 N N . ASP A 1 87 ? 4.338 -10.666 -11.777 1.00 72.56 87 ASP A N 1
ATOM 670 C CA . ASP A 1 87 ? 4.101 -12.113 -11.833 1.00 72.56 87 ASP A CA 1
ATOM 671 C C . ASP A 1 87 ? 4.021 -12.624 -10.384 1.00 72.56 87 ASP A C 1
ATOM 673 O O . ASP A 1 87 ? 5.011 -12.586 -9.655 1.00 72.56 87 ASP A O 1
ATOM 677 N N . LEU A 1 88 ? 2.812 -12.961 -9.923 1.00 64.69 88 LEU A N 1
ATOM 678 C CA . LEU A 1 88 ? 2.453 -13.061 -8.498 1.00 64.69 88 LEU A CA 1
ATOM 679 C C . LEU A 1 88 ? 2.922 -14.351 -7.805 1.00 64.69 88 LEU A C 1
ATOM 681 O O . LEU A 1 88 ? 2.413 -14.656 -6.725 1.00 64.69 88 LEU A O 1
ATOM 685 N N . ASP A 1 89 ? 3.864 -15.103 -8.377 1.00 60.22 89 ASP A N 1
ATOM 686 C CA . ASP A 1 89 ? 4.438 -16.305 -7.756 1.00 60.22 89 ASP A CA 1
ATOM 687 C C . ASP A 1 89 ? 5.234 -15.924 -6.479 1.00 60.22 89 ASP A C 1
ATOM 689 O O . ASP A 1 89 ? 6.461 -15.893 -6.460 1.00 60.22 89 ASP A O 1
ATOM 693 N N . GLY A 1 90 ? 4.523 -15.608 -5.388 1.00 58.59 90 GLY A N 1
ATOM 694 C CA . GLY A 1 90 ? 5.070 -15.301 -4.061 1.00 58.59 90 GLY A CA 1
ATOM 695 C C . GLY A 1 90 ? 4.555 -14.024 -3.376 1.00 58.59 90 GLY A C 1
ATOM 696 O O . GLY A 1 90 ? 4.620 -13.959 -2.152 1.00 58.59 90 GLY A O 1
ATOM 697 N N . ASP A 1 91 ? 3.995 -13.048 -4.103 1.00 71.12 91 ASP A N 1
ATOM 698 C CA . ASP A 1 91 ? 3.642 -11.712 -3.558 1.00 71.12 91 ASP A CA 1
ATOM 699 C C . ASP A 1 91 ? 2.146 -11.494 -3.272 1.00 71.12 91 ASP A C 1
ATOM 701 O O . ASP A 1 91 ? 1.665 -10.362 -3.122 1.00 71.12 91 ASP A O 1
ATOM 705 N N . GLU A 1 92 ? 1.379 -12.577 -3.139 1.00 83.94 92 GLU A N 1
ATOM 706 C CA . GLU A 1 92 ? -0.041 -12.499 -2.769 1.00 83.94 92 GLU A CA 1
ATOM 707 C C . GLU A 1 92 ? -0.261 -11.751 -1.442 1.00 83.94 92 GLU A C 1
ATOM 709 O O . GLU A 1 92 ? -1.267 -11.055 -1.275 1.00 83.94 92 GLU A O 1
ATOM 714 N N . ASP A 1 93 ? 0.702 -11.834 -0.523 1.00 89.19 93 ASP A N 1
ATOM 715 C CA . ASP A 1 93 ? 0.679 -11.142 0.765 1.00 89.19 93 ASP A CA 1
ATOM 716 C C . ASP A 1 93 ? 0.740 -9.619 0.618 1.00 89.19 93 ASP A C 1
ATOM 718 O O . ASP A 1 93 ? 0.006 -8.905 1.307 1.00 89.19 93 ASP A O 1
ATOM 722 N N . TRP A 1 94 ? 1.573 -9.106 -0.293 1.00 92.12 94 TRP A N 1
ATOM 723 C CA . TRP A 1 94 ? 1.673 -7.669 -0.545 1.00 92.12 94 TRP A CA 1
ATOM 724 C C . TRP A 1 94 ? 0.368 -7.127 -1.127 1.00 92.12 94 TRP A C 1
ATOM 726 O O . TRP A 1 94 ? -0.206 -6.168 -0.607 1.00 92.12 94 TRP A O 1
ATOM 736 N N . VAL A 1 95 ? -0.173 -7.802 -2.144 1.00 93.38 95 VAL A N 1
ATOM 737 C CA . VAL A 1 95 ? -1.467 -7.440 -2.741 1.00 93.38 95 VAL A CA 1
ATOM 738 C C . VAL A 1 95 ? -2.590 -7.508 -1.702 1.00 93.38 95 VAL A C 1
ATOM 740 O O . VAL A 1 95 ? -3.464 -6.638 -1.666 1.00 93.38 95 VAL A O 1
ATOM 743 N N . THR A 1 96 ? -2.587 -8.530 -0.845 1.00 95.06 96 THR A N 1
ATOM 744 C CA . THR A 1 96 ? -3.577 -8.691 0.231 1.00 95.06 96 THR A CA 1
ATOM 745 C C . THR A 1 96 ? -3.474 -7.566 1.252 1.00 95.06 96 THR A C 1
ATOM 747 O O . THR A 1 96 ? -4.499 -7.003 1.642 1.00 95.06 96 THR A O 1
ATOM 750 N N . TYR A 1 97 ? -2.257 -7.180 1.630 1.00 95.38 97 TYR A N 1
ATOM 751 C CA . TYR A 1 97 ? -2.016 -6.061 2.531 1.00 95.38 97 TYR A CA 1
ATOM 752 C C . TYR A 1 97 ? -2.496 -4.727 1.942 1.00 95.38 97 TYR A C 1
ATOM 754 O O . TYR A 1 97 ? -3.254 -4.014 2.600 1.00 95.38 97 TYR A O 1
ATOM 762 N N . LEU A 1 98 ? -2.185 -4.434 0.675 1.00 95.88 98 LEU A N 1
ATOM 763 C CA . LEU A 1 98 ? -2.702 -3.246 -0.018 1.00 95.88 98 LEU A CA 1
ATOM 764 C C . LEU A 1 98 ? -4.240 -3.212 -0.041 1.00 95.88 98 LEU A C 1
ATOM 766 O O . LEU A 1 98 ? -4.856 -2.178 0.240 1.00 95.88 98 LEU A O 1
ATOM 770 N N . LYS A 1 99 ? -4.883 -4.354 -0.326 1.00 96.44 99 LYS A N 1
ATOM 771 C CA . LYS A 1 99 ? -6.351 -4.482 -0.288 1.00 96.44 99 LYS A CA 1
ATOM 772 C C . LYS A 1 99 ? -6.897 -4.247 1.121 1.00 96.44 99 LYS A C 1
ATOM 774 O O . LYS A 1 99 ? -7.946 -3.618 1.257 1.00 96.44 99 LYS A O 1
ATOM 779 N N . ALA A 1 100 ? -6.202 -4.718 2.157 1.00 97.00 100 ALA A N 1
ATOM 780 C CA . ALA A 1 100 ? -6.589 -4.496 3.546 1.00 97.00 100 ALA A CA 1
ATOM 781 C C . ALA A 1 100 ? -6.538 -2.998 3.883 1.00 97.00 100 ALA A C 1
ATOM 783 O O . ALA A 1 100 ? -7.527 -2.441 4.360 1.00 97.00 100 ALA A O 1
ATOM 784 N N . THR A 1 101 ? -5.451 -2.302 3.540 1.00 96.25 101 THR A N 1
ATOM 785 C CA . THR A 1 101 ? -5.351 -0.848 3.745 1.00 96.25 101 THR A CA 1
ATOM 786 C C . THR A 1 101 ? -6.437 -0.080 2.982 1.00 96.25 101 THR A C 1
ATOM 788 O O . THR A 1 101 ? -7.033 0.853 3.522 1.00 96.25 101 THR A O 1
ATOM 791 N N . GLN A 1 102 ? -6.773 -0.501 1.759 1.00 96.12 102 GLN A N 1
ATOM 792 C CA . GLN A 1 102 ? -7.875 0.078 0.985 1.00 96.12 102 GLN A CA 1
ATOM 793 C C . GLN A 1 102 ? -9.247 -0.149 1.636 1.00 96.12 102 GLN A C 1
ATOM 795 O O . GLN A 1 102 ? -10.066 0.776 1.659 1.00 96.12 102 GLN A O 1
ATOM 800 N N . ALA A 1 103 ? -9.505 -1.345 2.173 1.00 96.25 103 ALA A N 1
ATOM 801 C CA . ALA A 1 103 ? -10.728 -1.650 2.916 1.00 96.25 103 ALA A CA 1
ATOM 802 C C . ALA A 1 103 ? -10.847 -0.766 4.165 1.00 96.25 103 ALA A C 1
ATOM 804 O O . ALA A 1 103 ? -11.893 -0.155 4.389 1.00 96.25 103 ALA A O 1
ATOM 805 N N . TYR A 1 104 ? -9.748 -0.596 4.904 1.00 96.06 104 TYR A N 1
ATOM 806 C CA . TYR A 1 104 ? -9.676 0.319 6.041 1.00 96.06 104 TYR A CA 1
ATOM 807 C C . TYR A 1 104 ? -9.994 1.771 5.652 1.00 96.06 104 TYR A C 1
ATOM 809 O O . TYR A 1 104 ? -10.870 2.390 6.256 1.00 96.06 104 TYR A O 1
ATOM 817 N N . ALA A 1 105 ? -9.361 2.301 4.599 1.00 94.38 105 ALA A N 1
ATOM 818 C CA . ALA A 1 105 ? -9.625 3.656 4.098 1.00 94.38 105 ALA A CA 1
ATOM 819 C C . ALA A 1 105 ? -11.078 3.844 3.607 1.00 94.38 105 ALA A C 1
ATOM 821 O O . ALA A 1 105 ? -11.602 4.960 3.553 1.00 94.38 105 ALA A O 1
ATOM 822 N N . ASN A 1 106 ? -11.750 2.755 3.229 1.00 94.06 106 ASN A N 1
ATOM 823 C CA . ASN A 1 106 ? -13.160 2.746 2.845 1.00 94.06 106 ASN A CA 1
ATOM 824 C C . ASN A 1 106 ? -14.125 2.552 4.019 1.00 94.06 106 ASN A C 1
ATOM 826 O O . ASN A 1 106 ? -15.329 2.685 3.815 1.00 94.06 106 ASN A O 1
ATOM 830 N N . GLY A 1 107 ? -13.625 2.272 5.224 1.00 94.56 107 GLY A N 1
ATOM 831 C CA . GLY A 1 107 ? -14.459 1.910 6.368 1.00 94.56 107 GLY A CA 1
ATOM 832 C C . GLY A 1 107 ? -15.138 0.544 6.217 1.00 94.56 107 GLY A C 1
ATOM 833 O O . GLY A 1 107 ? -16.112 0.267 6.913 1.00 94.56 107 GLY A O 1
ATOM 834 N N . ASP A 1 108 ? -14.647 -0.314 5.317 1.00 96.94 108 ASP A N 1
ATOM 835 C CA . ASP A 1 108 ? -15.186 -1.656 5.089 1.00 96.94 108 ASP A CA 1
ATOM 836 C C . ASP A 1 108 ? -14.565 -2.650 6.078 1.00 96.94 108 ASP A C 1
ATOM 838 O O . ASP A 1 108 ? -13.595 -3.351 5.783 1.00 96.94 108 ASP A O 1
ATOM 842 N N . LEU A 1 109 ? -15.124 -2.678 7.290 1.00 97.50 109 LEU A N 1
ATOM 843 C CA . LEU A 1 109 ? -14.641 -3.531 8.376 1.00 97.50 109 LEU A CA 1
ATOM 844 C C . LEU A 1 109 ? -14.706 -5.024 8.025 1.00 97.50 109 LEU A C 1
ATOM 846 O O . LEU A 1 109 ? -13.778 -5.762 8.342 1.00 97.50 109 LEU A O 1
ATOM 850 N N . ALA A 1 110 ? -15.773 -5.467 7.356 1.00 97.75 110 ALA A N 1
ATOM 851 C CA . ALA A 1 110 ? -15.969 -6.882 7.048 1.00 97.75 110 ALA A CA 1
ATOM 852 C C . ALA A 1 110 ? -14.915 -7.394 6.055 1.00 97.75 110 ALA A C 1
ATOM 854 O O . ALA A 1 110 ? -14.362 -8.483 6.232 1.00 97.75 110 ALA A O 1
ATOM 855 N N . LEU A 1 111 ? -14.612 -6.604 5.019 1.00 97.94 111 LEU A N 1
ATOM 856 C CA . LEU A 1 111 ? -13.546 -6.937 4.080 1.00 97.94 111 LEU A CA 1
ATOM 857 C C . LEU A 1 111 ? -12.165 -6.856 4.742 1.00 97.94 111 LEU A C 1
ATOM 859 O O . LEU A 1 111 ? -11.333 -7.734 4.514 1.00 97.94 111 LEU A O 1
ATOM 863 N N . LEU A 1 112 ? -11.933 -5.840 5.575 1.00 98.06 112 LEU A N 1
ATOM 864 C CA . LEU A 1 112 ? -10.676 -5.670 6.299 1.00 98.06 112 LEU A CA 1
ATOM 865 C C . LEU A 1 112 ? -10.377 -6.861 7.227 1.00 98.06 112 LEU A C 1
ATOM 867 O O . LEU A 1 112 ? -9.284 -7.411 7.145 1.00 98.06 112 LEU A O 1
ATOM 871 N N . GLU A 1 113 ? -11.336 -7.304 8.051 1.00 98.19 113 GLU A N 1
ATOM 872 C CA . GLU A 1 113 ? -11.173 -8.468 8.944 1.00 98.19 113 GLU A CA 1
ATOM 873 C C . GLU A 1 113 ? -10.831 -9.740 8.152 1.00 98.19 113 GLU A C 1
ATOM 875 O O . GLU A 1 113 ? -9.935 -10.498 8.531 1.00 98.19 113 GLU A O 1
ATOM 880 N N . LYS A 1 114 ? -11.505 -9.954 7.013 1.00 97.88 114 LYS A N 1
ATOM 881 C CA . LYS A 1 114 ? -11.229 -11.094 6.131 1.00 97.88 114 LYS A CA 1
ATOM 882 C C . LYS A 1 114 ? -9.794 -11.067 5.597 1.00 97.88 114 LYS A C 1
ATOM 884 O O . LYS A 1 114 ? -9.137 -12.103 5.604 1.00 97.88 114 LYS A O 1
ATOM 889 N N . LEU A 1 115 ? -9.341 -9.916 5.100 1.00 97.62 115 LEU A N 1
ATOM 890 C CA . LEU A 1 115 ? -8.016 -9.773 4.489 1.00 97.62 115 LEU A CA 1
ATOM 891 C C . LEU A 1 115 ? -6.897 -9.827 5.532 1.00 97.62 115 LEU A C 1
ATOM 893 O O . LEU A 1 115 ? -5.883 -10.473 5.293 1.00 97.62 115 LEU A O 1
ATOM 897 N N . ALA A 1 116 ? -7.091 -9.207 6.700 1.00 96.44 116 ALA A N 1
ATOM 898 C CA . ALA A 1 116 ? -6.118 -9.234 7.790 1.00 96.44 116 ALA A CA 1
ATOM 899 C C . ALA A 1 116 ? -5.801 -10.671 8.239 1.00 96.44 116 ALA A C 1
ATOM 901 O O . ALA A 1 116 ? -4.641 -11.005 8.459 1.00 96.44 116 ALA A O 1
ATOM 902 N N . GLY A 1 117 ? -6.814 -11.544 8.293 1.00 94.12 117 GLY A N 1
ATOM 903 C CA . GLY A 1 117 ? -6.645 -12.955 8.654 1.00 94.12 117 GLY A CA 1
ATOM 904 C C . GLY A 1 117 ? -5.925 -13.822 7.612 1.00 94.12 117 GLY A C 1
ATOM 905 O O . GLY A 1 117 ? -5.594 -14.964 7.922 1.00 94.12 117 GLY A O 1
ATOM 906 N N . SER A 1 118 ? -5.697 -13.317 6.395 1.00 94.69 118 SER A N 1
ATOM 907 C CA . SER A 1 118 ? -4.993 -14.041 5.325 1.00 94.69 118 SER A CA 1
ATOM 908 C C . SER A 1 118 ? -3.563 -13.564 5.069 1.00 94.69 118 SER A C 1
ATOM 910 O O . SER A 1 118 ? -2.881 -14.186 4.267 1.00 94.69 118 SER A O 1
ATOM 912 N N . ILE A 1 119 ? -3.106 -12.488 5.720 1.00 94.50 119 ILE A N 1
ATOM 913 C CA . ILE A 1 119 ? -1.735 -11.978 5.561 1.00 94.50 119 ILE A CA 1
ATOM 914 C C . ILE A 1 119 ? -0.781 -12.854 6.376 1.00 94.50 119 ILE A C 1
ATOM 916 O O . ILE A 1 119 ? -0.931 -12.953 7.596 1.00 94.50 119 ILE A O 1
ATOM 920 N N . SER A 1 120 ? 0.209 -13.468 5.722 1.00 93.25 120 SER A N 1
ATOM 921 C CA . SER A 1 120 ? 1.194 -14.326 6.400 1.00 93.25 120 SER A CA 1
ATOM 922 C C . SER A 1 120 ? 2.431 -13.566 6.900 1.00 93.25 120 SER A C 1
ATOM 924 O O . SER A 1 120 ? 3.041 -13.957 7.897 1.00 93.25 120 SER A O 1
ATOM 926 N N . ASN A 1 121 ? 2.774 -12.443 6.263 1.00 91.75 121 ASN A N 1
ATOM 927 C CA . ASN A 1 121 ? 3.843 -11.548 6.690 1.00 91.75 121 ASN A CA 1
ATOM 928 C C . ASN A 1 121 ? 3.539 -10.937 8.068 1.00 91.75 121 ASN A C 1
ATOM 930 O O . ASN A 1 121 ? 2.601 -10.156 8.218 1.00 91.75 121 ASN A O 1
ATOM 934 N N . GLU A 1 122 ? 4.377 -11.246 9.061 1.00 92.00 122 GLU A N 1
ATOM 935 C CA . GLU A 1 122 ? 4.172 -10.868 10.465 1.00 92.00 122 GLU A CA 1
ATOM 936 C C . GLU A 1 122 ? 3.959 -9.360 10.660 1.00 92.00 122 GLU A C 1
ATOM 938 O O . GLU A 1 122 ? 3.000 -8.945 11.312 1.00 92.00 122 GLU A O 1
ATOM 943 N N . ARG A 1 123 ? 4.806 -8.521 10.049 1.00 91.00 123 ARG A N 1
ATOM 944 C CA . ARG A 1 123 ? 4.724 -7.063 10.207 1.00 91.00 123 ARG A CA 1
ATOM 945 C C . ARG A 1 123 ? 3.442 -6.503 9.594 1.00 91.00 123 ARG A C 1
ATOM 947 O O . ARG A 1 123 ? 2.740 -5.725 10.239 1.00 91.00 123 ARG A O 1
ATOM 954 N N . ASN A 1 124 ? 3.116 -6.911 8.370 1.00 92.31 124 ASN A N 1
ATOM 955 C CA . ASN A 1 124 ? 1.905 -6.460 7.686 1.00 92.31 124 ASN A CA 1
ATOM 956 C C . ASN A 1 124 ? 0.639 -6.965 8.391 1.00 92.31 124 ASN A C 1
ATOM 958 O O . ASN A 1 124 ? -0.347 -6.232 8.474 1.00 92.31 124 ASN A O 1
ATOM 962 N N . ALA A 1 125 ? 0.673 -8.177 8.951 1.00 94.56 125 ALA A N 1
ATOM 963 C CA . ALA A 1 125 ? -0.418 -8.726 9.745 1.00 94.56 125 ALA A CA 1
ATOM 964 C C . ALA A 1 125 ? -0.647 -7.919 11.033 1.00 94.56 125 ALA A C 1
ATOM 966 O O . ALA A 1 125 ? -1.792 -7.605 11.357 1.00 94.56 125 ALA A O 1
ATOM 967 N N . ILE A 1 126 ? 0.416 -7.526 11.749 1.00 95.50 126 ILE A N 1
ATOM 968 C CA . ILE A 1 126 ? 0.310 -6.661 12.940 1.00 95.50 126 ILE A CA 1
ATOM 969 C C . ILE A 1 126 ? -0.367 -5.336 12.578 1.00 95.50 126 ILE A C 1
ATOM 971 O O . ILE A 1 126 ? -1.346 -4.949 13.220 1.00 95.50 126 ILE A O 1
ATOM 975 N N . VAL A 1 127 ? 0.102 -4.668 11.519 1.00 94.94 127 VAL A N 1
ATOM 976 C CA . VAL A 1 127 ? -0.503 -3.411 11.059 1.00 94.94 127 VAL A CA 1
ATOM 977 C C . VAL A 1 127 ? -1.975 -3.618 10.707 1.00 94.94 127 VAL A C 1
ATOM 979 O O . VAL A 1 127 ? -2.827 -2.886 11.205 1.00 94.94 127 VAL A O 1
ATOM 982 N N . ALA A 1 128 ? -2.301 -4.624 9.892 1.00 96.44 128 ALA A N 1
ATOM 983 C CA . ALA A 1 128 ? -3.674 -4.884 9.468 1.00 96.44 128 ALA A CA 1
ATOM 984 C C . ALA A 1 128 ? -4.614 -5.162 10.656 1.00 96.44 128 ALA A C 1
ATOM 986 O O . ALA A 1 128 ? -5.736 -4.657 10.675 1.00 96.44 128 ALA A O 1
ATOM 987 N N . ASN A 1 129 ? -4.150 -5.885 11.677 1.00 97.31 129 ASN A N 1
ATOM 988 C CA . ASN A 1 129 ? -4.920 -6.115 12.902 1.00 97.31 129 ASN A CA 1
ATOM 989 C C . ASN A 1 129 ? -5.134 -4.823 13.706 1.00 97.31 129 ASN A C 1
ATOM 991 O O . ASN A 1 129 ? -6.238 -4.578 14.191 1.00 97.31 129 ASN A O 1
ATOM 995 N N . ASN A 1 130 ? -4.138 -3.938 13.778 1.00 96.62 130 ASN A N 1
ATOM 996 C CA . ASN A 1 130 ? -4.316 -2.634 14.420 1.00 96.62 130 ASN A CA 1
ATOM 997 C C . ASN A 1 130 ? -5.346 -1.758 13.683 1.00 96.62 130 ASN A C 1
ATOM 999 O O . ASN A 1 130 ? -6.139 -1.061 14.326 1.00 96.62 130 ASN A O 1
ATOM 1003 N N . LEU A 1 131 ? -5.362 -1.815 12.345 1.00 96.75 131 LEU A N 1
ATOM 1004 C CA . LEU A 1 131 ? -6.374 -1.155 11.513 1.00 96.75 131 LEU A CA 1
ATOM 1005 C C . LEU A 1 131 ? -7.781 -1.718 11.791 1.00 96.75 131 LEU A C 1
ATOM 1007 O O . LEU A 1 131 ? -8.730 -0.942 11.933 1.00 96.75 131 LEU A O 1
ATOM 1011 N N . VAL A 1 132 ? -7.919 -3.047 11.909 1.00 97.88 132 VAL A N 1
ATOM 1012 C CA . VAL A 1 132 ? -9.178 -3.712 12.308 1.00 97.88 132 VAL A CA 1
ATOM 1013 C C . VAL A 1 132 ? -9.656 -3.169 13.649 1.00 97.88 132 VAL A C 1
ATOM 1015 O O . VAL A 1 132 ? -10.784 -2.683 13.748 1.00 97.88 132 VAL A O 1
ATOM 1018 N N . ASP A 1 133 ? -8.803 -3.215 14.671 1.00 97.25 133 ASP A N 1
ATOM 1019 C CA . ASP A 1 133 ? -9.160 -2.826 16.035 1.00 97.25 133 ASP A CA 1
ATOM 1020 C C . ASP A 1 133 ? -9.581 -1.360 16.119 1.00 97.25 133 ASP A C 1
ATOM 1022 O O . ASP A 1 133 ? -10.572 -1.017 16.775 1.00 97.25 133 ASP A O 1
ATOM 1026 N N . GLY A 1 134 ? -8.853 -0.484 15.429 1.00 95.88 134 GLY A N 1
ATOM 1027 C CA . GLY A 1 134 ? -9.173 0.932 15.365 1.00 95.88 134 GLY A CA 1
ATOM 1028 C C . GLY A 1 134 ? -10.515 1.209 14.700 1.00 95.88 134 GLY A C 1
ATOM 1029 O O . GLY A 1 134 ? -11.356 1.908 15.277 1.00 95.88 134 GLY A O 1
ATOM 1030 N N . LEU A 1 135 ? -10.752 0.617 13.525 1.00 95.56 135 LEU A N 1
ATOM 1031 C CA . LEU A 1 135 ? -12.007 0.790 12.795 1.00 95.56 135 LEU A CA 1
ATOM 1032 C C . LEU A 1 135 ? -13.195 0.195 13.562 1.00 95.56 135 LEU A C 1
ATOM 1034 O O . LEU A 1 135 ? -14.249 0.822 13.642 1.00 95.56 135 LEU A O 1
ATOM 1038 N N . LYS A 1 136 ? -13.014 -0.966 14.193 1.00 96.75 136 LYS A N 1
ATOM 1039 C CA . LYS A 1 136 ? -14.021 -1.624 15.035 1.00 96.75 136 LYS A CA 1
ATOM 1040 C C . LYS A 1 136 ? -14.375 -0.810 16.277 1.00 96.75 136 LYS A C 1
ATOM 1042 O O . LYS A 1 136 ? -15.542 -0.744 16.652 1.00 96.75 136 LYS A O 1
ATOM 1047 N N . THR A 1 137 ? -13.381 -0.181 16.902 1.00 96.06 137 THR A N 1
ATOM 1048 C CA . THR A 1 137 ? -13.572 0.609 18.128 1.00 96.06 137 THR A CA 1
ATOM 1049 C C . THR A 1 137 ? -14.218 1.961 17.844 1.00 96.06 137 THR A C 1
ATOM 1051 O O . THR A 1 137 ? -15.096 2.392 18.591 1.00 96.06 137 THR A O 1
ATOM 1054 N N . ARG A 1 138 ? -13.777 2.657 16.790 1.00 95.69 138 ARG A N 1
ATOM 1055 C CA . ARG A 1 138 ? -14.193 4.045 16.524 1.00 95.69 138 ARG A CA 1
ATOM 1056 C C . ARG A 1 138 ? -15.285 4.174 15.463 1.00 95.69 138 ARG A C 1
ATOM 1058 O O . ARG A 1 138 ? -15.939 5.208 15.407 1.00 95.69 138 ARG A O 1
ATOM 1065 N N . GLY A 1 139 ? -15.482 3.166 14.613 1.00 92.31 139 GLY A N 1
ATOM 1066 C CA . GLY A 1 139 ? -16.384 3.238 13.457 1.00 92.31 139 GLY A CA 1
ATOM 1067 C C . GLY A 1 139 ? -15.872 4.133 12.321 1.00 92.31 139 GLY A C 1
ATOM 1068 O O . GLY A 1 139 ? -16.581 4.338 11.339 1.00 92.31 139 GLY A O 1
ATOM 1069 N N . SER A 1 140 ? -14.654 4.669 12.441 1.00 92.06 140 SER A N 1
ATOM 1070 C CA . SER A 1 140 ? -14.011 5.525 11.444 1.00 92.06 140 SER A CA 1
ATOM 1071 C C . SER A 1 140 ? -12.496 5.304 11.401 1.00 92.06 140 SER A C 1
ATOM 1073 O O . SER A 1 140 ? -11.864 4.980 12.415 1.00 92.06 140 SER A O 1
ATOM 1075 N N . SER A 1 141 ? -11.908 5.524 10.225 1.00 90.88 141 SER A N 1
ATOM 1076 C CA . SER A 1 141 ? -10.463 5.458 10.006 1.00 90.88 141 SER A CA 1
ATOM 1077 C C . SER A 1 141 ? -9.736 6.628 10.681 1.00 90.88 141 SER A C 1
ATOM 1079 O O . SER A 1 141 ? -10.089 7.784 10.460 1.00 90.88 141 SER A O 1
ATOM 1081 N N . ASP A 1 142 ? -8.698 6.318 11.453 1.00 93.25 142 ASP A N 1
ATOM 1082 C CA . ASP A 1 142 ? -7.649 7.223 11.933 1.00 93.25 142 ASP A CA 1
ATOM 1083 C C . ASP A 1 142 ? -6.299 6.533 11.688 1.00 93.25 142 ASP A C 1
ATOM 1085 O O . ASP A 1 142 ? -5.798 5.759 12.513 1.00 93.25 142 ASP A O 1
ATOM 1089 N N . TYR A 1 143 ? -5.759 6.753 10.487 1.00 90.50 143 TYR A N 1
ATOM 1090 C CA . TYR A 1 143 ? -4.614 5.994 9.999 1.00 90.50 143 TYR A CA 1
ATOM 1091 C C . TYR A 1 143 ? -3.360 6.232 10.848 1.00 90.50 143 TYR A C 1
ATOM 1093 O O . TYR A 1 143 ? -2.637 5.282 11.129 1.00 90.50 143 TYR A O 1
ATOM 1101 N N . ILE A 1 144 ? -3.127 7.463 11.326 1.00 90.38 144 ILE A N 1
ATOM 1102 C CA . ILE A 1 144 ? -2.000 7.769 12.224 1.00 90.38 144 ILE A CA 1
ATOM 1103 C C . ILE A 1 144 ? -2.121 6.950 13.505 1.00 90.38 144 ILE A C 1
ATOM 1105 O O . ILE A 1 144 ? -1.151 6.318 13.929 1.00 90.38 144 ILE A O 1
ATOM 1109 N N . GLN A 1 145 ? -3.295 6.981 14.139 1.00 92.31 145 GLN A N 1
ATOM 1110 C CA . GLN A 1 145 ? -3.478 6.335 15.431 1.00 92.31 145 GLN A CA 1
ATOM 1111 C C . GLN A 1 145 ? -3.350 4.813 15.338 1.00 92.31 145 GLN A C 1
ATOM 1113 O O . GLN A 1 145 ? -2.852 4.190 16.275 1.00 92.31 145 GLN A O 1
ATOM 1118 N N . ASP A 1 146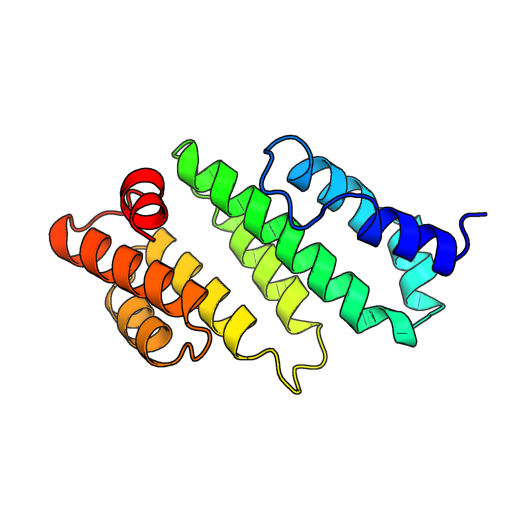 ? -3.818 4.208 14.250 1.00 91.50 146 ASP A N 1
ATOM 1119 C CA . ASP A 1 146 ? -3.831 2.751 14.123 1.00 91.50 146 ASP A CA 1
ATOM 1120 C C . ASP A 1 146 ? -2.532 2.190 13.557 1.00 91.50 146 ASP A C 1
ATOM 1122 O O . ASP A 1 146 ? -2.065 1.157 14.028 1.00 91.50 146 ASP A O 1
ATOM 1126 N N . TYR A 1 147 ? -1.907 2.885 12.607 1.00 86.88 147 TYR A N 1
ATOM 1127 C CA . TYR A 1 147 ? -0.645 2.447 12.019 1.00 86.88 147 TYR A CA 1
ATOM 1128 C C . TYR A 1 147 ? 0.510 2.491 13.029 1.00 86.88 147 TYR A C 1
ATOM 1130 O O . TYR A 1 147 ? 1.302 1.558 13.101 1.00 86.88 147 TYR A O 1
ATOM 1138 N N . ASN A 1 148 ? 0.573 3.526 13.876 1.00 82.69 148 ASN A N 1
ATOM 1139 C CA . ASN A 1 148 ? 1.665 3.723 14.842 1.00 82.69 148 ASN A CA 1
ATOM 1140 C C . ASN A 1 148 ? 1.624 2.784 16.066 1.00 82.69 148 ASN A C 1
ATOM 1142 O O . ASN A 1 148 ? 2.441 2.928 16.974 1.00 82.69 148 ASN A O 1
ATOM 1146 N N . LYS A 1 149 ? 0.658 1.860 16.135 1.00 78.25 149 LYS A N 1
ATOM 1147 C CA . LYS A 1 149 ? 0.602 0.811 17.169 1.00 78.25 149 LYS A CA 1
ATOM 1148 C C . LYS A 1 149 ? 1.428 -0.428 16.806 1.00 78.25 149 LYS A C 1
ATOM 1150 O O . LYS A 1 149 ? 1.551 -1.316 17.647 1.00 78.25 149 LYS A O 1
ATOM 1155 N N . ALA A 1 150 ? 1.891 -0.516 15.558 1.00 61.19 150 ALA A N 1
ATOM 1156 C CA . ALA A 1 150 ? 2.638 -1.646 15.012 1.00 61.19 150 ALA A CA 1
ATOM 1157 C C . ALA A 1 150 ? 4.149 -1.512 15.222 1.00 61.19 150 ALA A C 1
ATOM 1159 O O . ALA A 1 150 ? 4.646 -0.363 15.256 1.00 61.19 150 ALA A O 1
#

Secondary structure (DSSP, 8-state):
---HHHHHHHHHHTTTT---HHHHHHHHHHHHSHHHHHHHHH-GGGHHHHHHHHHHHHHHHHHHHHHTTS--HHHHHHHHHHHHTS--SS-HHHHHHHHHHHHHHTT-HHHHHHHHTT--SHHHHHHHHHHHHHHHHHSS--HHHHHTT-

Sequence (150 aa):
MIDAREFLSVVDAQEISDPERSLASKNIEVLTNTKVKEVLASNPETAWDYWNSLSLALFHEAQHQLQEGSSGKEMLAQALEAASNMDLDGDEDWVTYLKATQAYANGDLALLEKLAGSISNERNAIVANNLVDGLKTRGSSDYIQDYNKA

Radius of gyration: 15.94 Å; chains: 1; bounding box: 38×30×42 Å